Protein AF-A0A2W4P0R4-F1 (afdb_monomer_lite)

Sequence (166 aa):
MKRTAVVLILAPALACALVSSLALALRPRTFASRHETIAYALEQRGVAYRAIFYQQSWPAAMNYFAYGPQIYPYSADVVLVLADGSTVHGQLACRDDRRDCSLDVPRLGIQGLDLPEVSERRSWPWLGWLEARLADLWGSAGPGPNGVLRMERFRSAAFASVPVQI

Secondary structure (DSSP, 8-state):
-HHHHHHHHHHHHHHHHHHHHHHHHTSPPP-SSHHHHHHHHHHHTT--EEEEEEEPPTTHHHHHHHH-TTTS--EEEEEEEETTS-EEEEEEEEEETTEEEEEEEGGGTEEEEEPPP-------HHHHHHHHHHHHHHTTTS--S---------------PPPPP-

pLDDT: mean 75.02, std 19.23, range [31.34, 95.56]

Structure (mmCIF, N/CA/C/O backbone):
data_AF-A0A2W4P0R4-F1
#
_entry.id   AF-A0A2W4P0R4-F1
#
loop_
_atom_site.group_PDB
_atom_site.id
_atom_site.type_symbol
_atom_site.label_atom_id
_atom_site.label_alt_id
_atom_site.label_comp_id
_atom_site.label_asym_id
_atom_site.label_entity_id
_atom_site.label_seq_id
_atom_site.pdbx_PDB_ins_code
_atom_site.Cartn_x
_atom_site.Cartn_y
_atom_site.Cartn_z
_atom_site.occupancy
_atom_site.B_iso_or_equiv
_atom_site.auth_seq_id
_atom_site.auth_comp_id
_atom_site.auth_asym_id
_atom_site.auth_atom_id
_atom_site.pdbx_PDB_model_num
ATOM 1 N N . MET A 1 1 ? -25.598 30.338 44.933 1.00 54.84 1 MET A N 1
ATOM 2 C CA . MET A 1 1 ? -24.371 30.824 44.254 1.00 54.84 1 MET A CA 1
ATOM 3 C C . MET A 1 1 ? -23.386 29.719 43.837 1.00 54.84 1 MET A C 1
ATOM 5 O O . MET A 1 1 ? -22.744 29.892 42.817 1.00 54.84 1 MET A O 1
ATOM 9 N N . LYS A 1 2 ? -23.281 28.564 44.522 1.00 60.19 2 LYS A N 1
ATOM 10 C CA . LYS A 1 2 ? -22.340 27.483 44.124 1.00 60.19 2 LYS A CA 1
ATOM 11 C C . LYS A 1 2 ? -22.722 26.705 42.845 1.00 60.19 2 LYS A C 1
ATOM 13 O O . LYS A 1 2 ? -21.843 26.315 42.093 1.00 60.19 2 LYS A O 1
ATOM 18 N N . ARG A 1 3 ? -24.018 26.498 42.566 1.00 66.44 3 ARG A N 1
ATOM 19 C CA . ARG A 1 3 ? -24.492 25.691 41.415 1.00 66.44 3 ARG A CA 1
ATOM 20 C C . ARG A 1 3 ? -24.263 26.355 40.051 1.00 66.44 3 ARG A C 1
ATOM 22 O O . ARG A 1 3 ? -23.901 25.673 39.104 1.00 66.44 3 ARG A O 1
ATOM 29 N N . THR A 1 4 ? -24.423 27.673 39.959 1.00 67.75 4 THR A N 1
ATOM 30 C CA . THR A 1 4 ? -24.206 28.434 38.718 1.00 67.75 4 THR A CA 1
ATOM 31 C C . THR A 1 4 ? -22.732 28.491 38.326 1.00 67.75 4 THR A C 1
ATOM 33 O O . THR A 1 4 ? -22.426 28.362 37.147 1.00 67.75 4 THR A O 1
ATOM 36 N N . ALA A 1 5 ? -21.819 28.583 39.299 1.00 66.06 5 ALA A N 1
ATOM 37 C CA . ALA A 1 5 ? -20.378 28.503 39.052 1.00 66.06 5 ALA A CA 1
ATOM 38 C C . ALA A 1 5 ? -19.953 27.120 38.524 1.00 66.06 5 ALA A C 1
ATOM 40 O O . ALA A 1 5 ? -19.152 27.036 37.601 1.00 66.06 5 ALA A O 1
ATOM 41 N N . VAL A 1 6 ? -20.538 26.039 39.055 1.00 70.06 6 VAL A N 1
ATOM 42 C CA . VAL A 1 6 ? -20.280 24.677 38.556 1.00 70.06 6 VAL A CA 1
ATOM 43 C C . VAL A 1 6 ? -20.767 24.522 37.114 1.00 70.06 6 VAL A C 1
ATOM 45 O O . VAL A 1 6 ? -20.020 24.020 36.285 1.00 70.06 6 VAL A O 1
ATOM 48 N N . VAL A 1 7 ? -21.969 25.007 36.781 1.00 71.81 7 VAL A N 1
ATOM 49 C CA . VAL A 1 7 ? -22.512 24.936 35.408 1.00 71.81 7 VAL A CA 1
ATOM 50 C C . VAL A 1 7 ? -21.676 25.758 34.418 1.00 71.81 7 VAL A C 1
ATOM 52 O O . VAL A 1 7 ? -21.408 25.284 33.317 1.00 71.81 7 VAL A O 1
ATOM 55 N N . LEU A 1 8 ? -21.203 26.941 34.823 1.00 74.69 8 LEU A N 1
ATOM 56 C CA . LEU A 1 8 ? -20.340 27.804 34.005 1.00 74.69 8 LEU A CA 1
ATOM 57 C C . LEU A 1 8 ? -18.973 27.184 33.682 1.00 74.69 8 LEU A C 1
ATOM 59 O O . LEU A 1 8 ? -18.378 27.554 32.678 1.00 74.69 8 LEU A O 1
ATOM 63 N N . ILE A 1 9 ? -18.486 26.247 34.499 1.00 75.06 9 ILE A N 1
ATOM 64 C CA . ILE A 1 9 ? -17.211 25.547 34.276 1.00 75.06 9 ILE A CA 1
ATOM 65 C C . ILE A 1 9 ? -17.436 24.218 33.542 1.00 75.06 9 ILE A C 1
ATOM 67 O O . ILE A 1 9 ? -16.667 23.863 32.650 1.00 75.06 9 ILE A O 1
ATOM 71 N N . LEU A 1 10 ? -18.506 23.487 33.875 1.00 80.88 10 LEU A N 1
ATOM 72 C CA . LEU A 1 10 ? -18.783 22.182 33.271 1.00 80.88 10 LEU A CA 1
ATOM 73 C C . LEU A 1 10 ? -19.190 22.293 31.798 1.00 80.88 10 LEU A C 1
ATOM 75 O O . LEU A 1 10 ? -18.781 21.464 30.989 1.00 80.88 10 LEU A O 1
ATOM 79 N N . ALA A 1 11 ? -19.985 23.307 31.447 1.00 78.94 11 ALA A N 1
ATOM 80 C CA . ALA A 1 11 ? -20.471 23.506 30.084 1.00 78.94 11 ALA A CA 1
ATOM 81 C C . ALA A 1 11 ? -19.338 23.716 29.053 1.00 78.94 11 ALA A C 1
ATOM 83 O O . ALA A 1 11 ? -19.310 22.980 28.064 1.00 78.94 11 ALA A O 1
ATOM 84 N N . PRO A 1 12 ? -18.369 24.634 29.254 1.00 83.44 12 PRO A N 1
ATOM 85 C CA . PRO A 1 12 ? -17.256 24.788 28.318 1.00 83.44 12 PRO A CA 1
ATOM 86 C C . PRO A 1 12 ? -16.312 23.581 28.327 1.00 83.44 12 PRO A C 1
ATOM 88 O O . PRO A 1 12 ? -15.785 23.228 27.277 1.00 83.44 12 PRO A O 1
ATOM 91 N N . ALA A 1 13 ? -16.130 22.901 29.465 1.00 81.00 13 ALA A N 1
ATOM 92 C CA . ALA A 1 13 ? -15.322 21.682 29.521 1.00 81.00 13 ALA A CA 1
ATOM 93 C C . ALA A 1 13 ? -15.921 20.552 28.661 1.00 81.00 13 ALA A C 1
ATOM 95 O O . ALA A 1 13 ? -15.198 19.900 27.906 1.00 81.00 13 ALA A O 1
ATOM 96 N N . LEU A 1 14 ? -17.245 20.363 28.714 1.00 83.06 14 LEU A N 1
ATOM 97 C CA . LEU A 1 14 ? -17.970 19.418 27.858 1.00 83.06 14 LEU A CA 1
ATOM 98 C C . LEU A 1 14 ? -17.903 19.807 26.378 1.00 83.06 14 LEU A C 1
ATOM 100 O O . LEU A 1 14 ? -17.680 18.943 25.532 1.00 83.06 14 LEU A O 1
ATOM 104 N N . ALA A 1 15 ? -18.043 21.097 26.063 1.00 81.94 15 ALA A N 1
ATOM 105 C CA . ALA A 1 15 ? -17.896 21.588 24.696 1.00 81.94 15 ALA A CA 1
ATOM 106 C C . ALA A 1 15 ? -16.478 21.339 24.153 1.00 81.94 15 ALA A C 1
ATOM 108 O O . ALA A 1 15 ? -16.328 20.839 23.041 1.00 81.94 15 ALA A O 1
ATOM 109 N N . CYS A 1 16 ? -15.435 21.593 24.949 1.00 80.75 16 CYS A N 1
ATOM 110 C CA . CYS A 1 16 ? -14.052 21.290 24.575 1.00 80.75 16 CYS A CA 1
ATOM 111 C C . CYS A 1 16 ? -13.821 19.791 24.356 1.00 80.75 16 CYS A C 1
ATOM 113 O O . CYS A 1 16 ? -13.129 19.412 23.409 1.00 80.75 16 CYS A O 1
ATOM 115 N N . ALA A 1 17 ? -14.410 18.934 25.193 1.00 81.44 17 ALA A N 1
ATOM 116 C CA . ALA A 1 17 ? -14.321 17.487 25.024 1.00 81.44 17 ALA A CA 1
ATOM 117 C C . ALA A 1 17 ? -14.997 17.019 23.723 1.00 81.44 17 ALA A C 1
ATOM 119 O O . ALA A 1 17 ? -14.407 16.229 22.988 1.00 81.44 17 ALA A O 1
ATOM 120 N N . LEU A 1 18 ? -16.181 17.554 23.402 1.00 82.50 18 LEU A N 1
ATOM 121 C CA . LEU A 1 18 ? -16.904 17.271 22.156 1.00 82.50 18 LEU A CA 1
ATOM 122 C C . LEU A 1 18 ? -16.150 17.755 20.915 1.00 82.50 18 LEU A C 1
ATOM 124 O O . LEU A 1 18 ? -16.064 17.039 19.924 1.00 82.50 18 LEU A O 1
ATOM 128 N N . VAL A 1 19 ? -15.571 18.954 20.958 1.00 83.31 19 VAL A N 1
ATOM 129 C CA . VAL A 1 19 ? -14.775 19.473 19.836 1.00 83.31 19 VAL A CA 1
ATOM 130 C C . VAL A 1 19 ? -13.509 18.639 19.645 1.00 83.31 19 VAL A C 1
ATOM 132 O O . VAL A 1 19 ? -13.145 18.326 18.514 1.00 83.31 19 VAL A O 1
ATOM 135 N N . SER A 1 20 ? -12.863 18.223 20.736 1.00 76.25 20 SER A N 1
ATOM 136 C CA . SER A 1 20 ? -11.664 17.380 20.677 1.00 76.25 20 SER A CA 1
ATOM 137 C C . SER A 1 20 ? -11.970 15.987 20.124 1.00 76.25 20 SER A C 1
ATOM 139 O O . SER A 1 20 ? -11.210 15.477 19.302 1.00 76.25 20 SER A O 1
ATOM 141 N N . SER A 1 21 ? -13.089 15.374 20.526 1.00 73.25 21 SER A N 1
ATOM 142 C CA . SER A 1 21 ? -13.507 14.074 19.991 1.00 73.25 21 SER A CA 1
ATOM 143 C C . SER A 1 21 ? -13.901 14.168 18.519 1.00 73.25 21 SER A C 1
ATOM 145 O O . SER A 1 21 ? -13.508 13.308 17.734 1.00 73.25 21 SER A O 1
ATOM 147 N N . LEU A 1 22 ? -14.592 15.239 18.119 1.00 79.44 22 LEU A N 1
ATOM 148 C CA . LEU A 1 22 ? -14.929 15.492 16.720 1.00 79.44 22 LEU A CA 1
ATOM 149 C C . LEU A 1 22 ? -13.666 15.700 15.869 1.00 79.44 22 LEU A C 1
ATOM 151 O O . LEU A 1 22 ? -13.557 15.142 14.781 1.00 79.44 22 LEU A O 1
ATOM 155 N N . ALA A 1 23 ? -12.686 16.450 16.379 1.00 73.50 23 ALA A N 1
ATOM 156 C CA . ALA A 1 23 ? -11.412 16.678 15.703 1.00 73.50 23 ALA A CA 1
ATOM 157 C C . ALA A 1 23 ? -10.589 15.389 15.541 1.00 73.50 23 ALA A C 1
ATOM 159 O O . ALA A 1 23 ? -9.918 15.214 14.526 1.00 73.50 23 ALA A O 1
ATOM 160 N N . LEU A 1 24 ? -10.655 14.476 16.515 1.00 69.38 24 LEU A N 1
ATOM 161 C CA . LEU A 1 24 ? -10.042 13.149 16.419 1.00 69.38 24 LEU A CA 1
ATOM 162 C C . LEU A 1 24 ? -10.782 12.250 15.420 1.00 69.38 24 LEU A C 1
ATOM 164 O O . LEU A 1 24 ? -10.133 11.561 14.640 1.00 69.38 24 LEU A O 1
ATOM 168 N N . ALA A 1 25 ? -12.116 12.289 15.401 1.00 69.62 25 ALA A N 1
ATOM 169 C CA . ALA A 1 25 ? -12.932 11.500 14.478 1.00 69.62 25 ALA A CA 1
ATOM 170 C C . ALA A 1 25 ? -12.772 11.941 13.013 1.00 69.62 25 ALA A C 1
ATOM 172 O O . ALA A 1 25 ? -12.792 11.113 12.109 1.00 69.62 25 ALA A O 1
ATOM 173 N N . LEU A 1 26 ? -12.582 13.242 12.777 1.00 71.75 26 LEU A N 1
ATOM 174 C CA . LEU A 1 26 ? -12.357 13.825 11.449 1.00 71.75 26 LEU A CA 1
ATOM 175 C C . LEU A 1 26 ? -10.888 13.796 11.014 1.00 71.75 26 LEU A C 1
ATOM 177 O O . LEU A 1 26 ? -10.545 14.314 9.949 1.00 71.75 26 LEU A O 1
ATOM 181 N N . ARG A 1 27 ? -9.993 13.251 11.841 1.00 66.44 27 ARG A N 1
ATOM 182 C CA . ARG A 1 27 ? -8.567 13.294 11.554 1.00 66.44 27 ARG A CA 1
ATOM 183 C C . ARG A 1 27 ? -8.254 12.407 10.345 1.00 66.44 27 ARG A C 1
ATOM 185 O O . ARG A 1 27 ? -8.639 11.237 10.345 1.00 66.44 27 ARG A O 1
ATOM 192 N N . PRO A 1 28 ? -7.538 12.921 9.328 1.00 65.06 28 PRO A N 1
ATOM 193 C CA . PRO A 1 28 ? -7.143 12.101 8.192 1.00 65.06 28 PRO A CA 1
ATOM 194 C C . PRO A 1 28 ? -6.288 10.930 8.685 1.00 65.06 28 PRO A C 1
ATOM 196 O O . PRO A 1 28 ? -5.320 11.135 9.424 1.00 65.06 28 PRO A O 1
ATOM 199 N N . ARG A 1 29 ? -6.673 9.707 8.298 1.00 68.38 29 ARG A N 1
ATOM 200 C CA . ARG A 1 29 ? -5.954 8.478 8.653 1.00 68.38 29 ARG A CA 1
ATOM 201 C C . ARG A 1 29 ? -4.541 8.574 8.076 1.00 68.38 29 ARG A C 1
ATOM 203 O O . ARG A 1 29 ? -4.372 8.798 6.881 1.00 68.38 29 ARG A O 1
ATOM 210 N N . THR A 1 30 ? -3.535 8.464 8.934 1.00 71.06 30 THR A N 1
ATOM 211 C CA . THR A 1 30 ? -2.129 8.431 8.519 1.00 71.06 30 THR A CA 1
ATOM 212 C C . THR A 1 30 ? -1.712 6.990 8.286 1.00 71.06 30 THR A C 1
ATOM 214 O O . THR A 1 30 ? -2.032 6.132 9.107 1.00 71.06 30 THR A O 1
ATOM 217 N N . PHE A 1 31 ? -0.978 6.739 7.207 1.00 77.75 31 PHE A N 1
ATOM 218 C CA . PHE A 1 31 ? -0.465 5.412 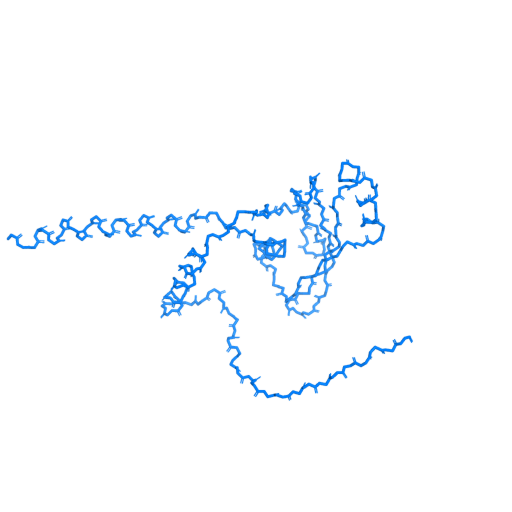6.875 1.00 77.75 31 PHE A CA 1
ATOM 219 C C . PHE A 1 31 ? 1.049 5.409 7.040 1.00 77.75 31 PHE A C 1
ATOM 221 O O . PHE A 1 31 ? 1.738 6.230 6.431 1.00 77.75 31 PHE A O 1
ATOM 228 N N . ALA A 1 32 ? 1.555 4.507 7.877 1.00 73.38 32 ALA A N 1
ATOM 229 C CA . ALA A 1 32 ? 2.979 4.376 8.166 1.00 73.38 32 ALA A CA 1
ATOM 230 C C . ALA A 1 32 ? 3.693 3.481 7.145 1.00 73.38 32 ALA A C 1
ATOM 232 O O . ALA A 1 32 ? 4.910 3.567 6.979 1.00 73.38 32 ALA A O 1
ATOM 233 N N . SER A 1 33 ? 2.949 2.616 6.450 1.00 80.75 33 SER A N 1
ATOM 234 C CA . SER A 1 33 ? 3.512 1.691 5.470 1.00 80.75 33 SER A CA 1
ATOM 235 C C . SER A 1 33 ? 2.610 1.497 4.257 1.00 80.75 33 SER A C 1
ATOM 237 O O . SER A 1 33 ? 1.391 1.660 4.313 1.00 80.75 33 SER A O 1
ATOM 239 N N . ARG A 1 34 ? 3.214 1.071 3.141 1.00 86.06 34 ARG A N 1
ATOM 240 C CA . ARG A 1 34 ? 2.469 0.703 1.929 1.00 86.06 34 ARG A CA 1
ATOM 241 C C . ARG A 1 34 ? 1.500 -0.451 2.190 1.00 86.06 34 ARG A C 1
ATOM 243 O O . ARG A 1 34 ? 0.398 -0.462 1.652 1.00 86.06 34 ARG A O 1
ATOM 250 N N . HIS A 1 35 ? 1.886 -1.385 3.056 1.00 85.62 35 HIS A N 1
ATOM 251 C CA . HIS A 1 35 ? 1.035 -2.498 3.462 1.00 85.62 35 HIS A CA 1
ATOM 252 C C . HIS A 1 35 ? -0.294 -2.006 4.054 1.00 85.62 35 HIS A C 1
ATOM 254 O O . HIS A 1 35 ? -1.349 -2.484 3.652 1.00 85.62 35 HIS A O 1
ATOM 260 N N . GLU A 1 36 ? -0.257 -0.996 4.928 1.00 84.88 36 GLU A N 1
ATOM 261 C CA . GLU A 1 36 ? -1.464 -0.404 5.521 1.00 84.88 36 GLU A CA 1
ATOM 262 C C . GLU A 1 36 ? -2.350 0.298 4.487 1.00 84.88 36 GLU A C 1
ATOM 264 O O . GLU A 1 36 ? -3.571 0.223 4.577 1.00 84.88 36 GLU A O 1
ATOM 269 N N . THR A 1 37 ? -1.758 0.951 3.481 1.00 88.12 37 THR A N 1
ATOM 270 C CA . THR A 1 37 ? -2.544 1.593 2.412 1.00 88.12 37 THR A CA 1
ATOM 271 C C . THR A 1 37 ? -3.296 0.566 1.562 1.00 88.12 37 THR A C 1
ATOM 273 O O . THR A 1 37 ? -4.462 0.778 1.238 1.00 88.12 37 THR A O 1
ATOM 276 N N . ILE A 1 38 ? -2.661 -0.573 1.251 1.00 88.50 38 ILE A N 1
ATOM 277 C CA . ILE A 1 38 ? -3.285 -1.669 0.495 1.00 88.50 38 ILE A CA 1
ATOM 278 C C . ILE A 1 38 ? -4.363 -2.337 1.347 1.00 88.50 38 ILE A C 1
ATOM 280 O O . ILE A 1 38 ? -5.479 -2.527 0.877 1.00 88.50 38 ILE A O 1
ATOM 284 N N . ALA A 1 39 ? -4.051 -2.638 2.609 1.00 89.06 39 ALA A N 1
ATOM 285 C CA . ALA A 1 39 ? -5.004 -3.149 3.589 1.00 89.06 39 ALA A CA 1
ATOM 286 C C . ALA A 1 39 ? -6.266 -2.281 3.656 1.00 89.06 39 ALA A C 1
ATOM 288 O O . ALA A 1 39 ? -7.377 -2.776 3.489 1.00 89.06 39 ALA A O 1
ATOM 289 N N . TYR A 1 40 ? -6.088 -0.970 3.800 1.00 87.25 40 TYR A N 1
ATOM 290 C CA . TYR A 1 40 ? -7.191 -0.023 3.842 1.00 87.25 40 TYR A CA 1
ATOM 291 C C . TYR A 1 40 ? -8.014 -0.000 2.551 1.00 87.25 40 TYR A C 1
ATOM 293 O O . TYR A 1 40 ? -9.242 0.005 2.602 1.00 87.25 40 TYR A O 1
ATOM 301 N N . ALA A 1 41 ? -7.359 -0.023 1.390 1.00 89.19 41 ALA A N 1
ATOM 302 C CA . ALA A 1 41 ? -8.044 -0.077 0.103 1.00 89.19 41 ALA A CA 1
ATOM 303 C C . ALA A 1 41 ? -8.886 -1.360 -0.054 1.00 89.19 41 ALA A C 1
ATOM 305 O O . ALA A 1 41 ? -9.996 -1.312 -0.587 1.00 89.19 41 ALA A O 1
ATOM 306 N N . LEU A 1 42 ? -8.395 -2.497 0.451 1.00 90.88 42 LEU A N 1
ATOM 307 C CA . LEU A 1 42 ? -9.135 -3.762 0.472 1.00 90.88 42 LEU A CA 1
ATOM 308 C C . LEU A 1 42 ? -10.319 -3.715 1.447 1.00 90.88 42 LEU A C 1
ATOM 310 O O . LEU A 1 42 ? -11.421 -4.119 1.072 1.00 90.88 42 LEU A O 1
ATOM 314 N N . GLU A 1 43 ? -10.128 -3.162 2.649 1.00 89.62 43 GLU A N 1
ATOM 315 C CA . GLU A 1 43 ? -11.196 -2.944 3.636 1.00 89.62 43 GLU A CA 1
ATOM 316 C C . GLU A 1 43 ? -12.331 -2.090 3.055 1.00 89.62 43 GLU A C 1
ATOM 318 O O . GLU A 1 43 ? -13.499 -2.462 3.154 1.00 89.62 43 GLU A O 1
ATOM 323 N N . GLN A 1 44 ? -12.002 -0.979 2.386 1.00 88.56 44 GLN A N 1
ATOM 324 C CA . GLN A 1 44 ? -12.991 -0.104 1.748 1.00 88.56 44 GLN A CA 1
ATOM 325 C C . GLN A 1 44 ? -13.808 -0.809 0.660 1.00 88.56 44 GLN A C 1
ATOM 327 O O . GLN A 1 44 ? -14.963 -0.458 0.421 1.00 88.56 44 GLN A O 1
ATOM 332 N N . ARG A 1 45 ? -13.216 -1.802 -0.008 1.00 88.62 45 ARG A N 1
ATOM 333 C CA . ARG A 1 45 ? -13.877 -2.620 -1.032 1.00 88.62 45 ARG A CA 1
ATOM 334 C C . ARG A 1 45 ? -14.594 -3.842 -0.452 1.00 88.62 45 ARG A C 1
ATOM 336 O O . ARG A 1 45 ? -15.172 -4.608 -1.216 1.00 88.62 45 ARG A O 1
ATOM 343 N N . GLY A 1 46 ? -14.568 -4.031 0.869 1.00 90.12 46 GLY A N 1
ATOM 344 C CA . GLY A 1 46 ? -15.168 -5.186 1.536 1.00 90.12 46 GLY A CA 1
ATOM 345 C C . GLY A 1 46 ? -14.445 -6.505 1.250 1.00 90.12 46 GLY A C 1
ATOM 346 O O . GLY A 1 46 ? -15.045 -7.571 1.371 1.00 90.12 46 GLY A O 1
ATOM 347 N N . VAL A 1 47 ? -13.170 -6.458 0.851 1.00 90.38 47 VAL A N 1
ATOM 348 C CA . VAL A 1 47 ? -12.373 -7.654 0.566 1.00 90.38 47 VAL A CA 1
ATOM 349 C C . VAL A 1 47 ? -11.721 -8.145 1.853 1.00 90.38 47 VAL A C 1
ATOM 351 O O . VAL A 1 47 ? -10.813 -7.513 2.389 1.00 90.38 47 VAL A O 1
ATOM 354 N N . ALA A 1 48 ? -12.148 -9.315 2.327 1.00 91.69 48 ALA A N 1
ATOM 355 C CA . ALA A 1 48 ? -11.525 -9.971 3.469 1.00 91.69 48 ALA A CA 1
ATOM 356 C C . ALA A 1 48 ? -10.212 -10.657 3.055 1.00 91.69 48 ALA A C 1
ATOM 358 O O . ALA A 1 48 ? -10.197 -11.539 2.192 1.00 91.69 48 ALA A O 1
ATOM 359 N N . TYR A 1 49 ? -9.110 -10.286 3.705 1.00 91.75 49 TYR A N 1
ATOM 360 C CA . TYR A 1 49 ? -7.782 -10.835 3.443 1.00 91.75 49 TYR A CA 1
ATOM 361 C C . TYR A 1 49 ? -7.127 -11.371 4.721 1.00 91.75 49 TYR A C 1
ATOM 363 O O . TYR A 1 49 ? -7.446 -10.963 5.835 1.00 91.75 49 TYR A O 1
ATOM 371 N N . ARG A 1 50 ? -6.204 -12.317 4.546 1.00 92.75 50 ARG A N 1
ATOM 372 C CA . ARG A 1 50 ? -5.381 -12.917 5.603 1.00 92.75 50 ARG A CA 1
ATOM 373 C C . ARG A 1 50 ? -3.954 -12.381 5.582 1.00 92.75 50 ARG A C 1
ATOM 375 O O . ARG A 1 50 ? -3.377 -12.157 6.640 1.00 92.75 50 ARG A O 1
ATOM 382 N N . ALA A 1 51 ? -3.374 -12.212 4.396 1.00 91.31 51 ALA A N 1
ATOM 383 C CA . ALA A 1 51 ? -2.012 -11.716 4.240 1.00 91.31 51 ALA A CA 1
ATOM 384 C C . ALA A 1 51 ? -1.846 -10.951 2.924 1.00 91.31 51 ALA A C 1
ATOM 386 O O . ALA A 1 51 ? -2.491 -11.266 1.925 1.00 91.31 51 ALA A O 1
ATOM 387 N N . ILE A 1 52 ? -0.956 -9.960 2.937 1.00 92.06 52 ILE A N 1
ATOM 388 C CA . ILE A 1 52 ? -0.582 -9.152 1.774 1.00 92.06 52 ILE A CA 1
ATOM 389 C C . ILE A 1 52 ? 0.937 -9.234 1.648 1.00 92.06 52 ILE A C 1
ATOM 391 O O . ILE A 1 52 ? 1.661 -8.819 2.556 1.00 92.06 52 ILE A O 1
ATOM 395 N N . PHE A 1 53 ? 1.411 -9.739 0.518 1.00 91.94 53 PHE A N 1
ATOM 396 C CA . PHE A 1 53 ? 2.821 -9.760 0.151 1.00 91.94 53 PHE A CA 1
ATOM 397 C C . PHE A 1 53 ? 3.020 -8.870 -1.065 1.00 91.94 53 PHE A C 1
ATOM 399 O O . PHE A 1 53 ? 2.173 -8.833 -1.953 1.00 91.94 53 PHE A O 1
ATOM 406 N N . TYR A 1 54 ? 4.137 -8.157 -1.124 1.00 90.31 54 TYR A N 1
ATOM 407 C CA . TYR A 1 54 ? 4.508 -7.429 -2.326 1.00 90.31 54 TYR A CA 1
ATOM 408 C C . TYR A 1 54 ? 6.015 -7.478 -2.524 1.00 90.31 54 TYR A C 1
ATOM 410 O O . TYR A 1 54 ? 6.782 -7.418 -1.562 1.00 90.31 54 TYR A O 1
ATOM 418 N N . GLN A 1 55 ? 6.434 -7.607 -3.776 1.00 89.62 55 GLN A N 1
ATOM 419 C CA . GLN A 1 55 ? 7.841 -7.647 -4.152 1.00 89.62 55 GLN A CA 1
ATOM 420 C C . GLN A 1 55 ? 8.023 -7.039 -5.536 1.00 89.62 55 GLN A C 1
ATOM 422 O O . GLN A 1 55 ? 7.171 -7.192 -6.407 1.00 89.62 55 GLN A O 1
ATOM 427 N N . GLN A 1 56 ? 9.144 -6.355 -5.750 1.00 88.12 56 GLN A N 1
ATOM 428 C CA . GLN A 1 56 ? 9.522 -5.988 -7.109 1.00 88.12 56 GLN A CA 1
ATOM 429 C C . GLN A 1 56 ? 10.081 -7.227 -7.798 1.00 88.12 56 GLN A C 1
ATOM 431 O O . GLN A 1 56 ? 11.052 -7.816 -7.317 1.00 88.12 56 GLN A O 1
ATOM 436 N N . SER A 1 57 ? 9.477 -7.622 -8.910 1.00 85.31 57 SER A N 1
ATOM 437 C CA . SER A 1 57 ? 10.010 -8.692 -9.739 1.00 85.31 57 SER A CA 1
ATOM 438 C C . SER A 1 57 ? 11.128 -8.189 -10.642 1.00 85.31 57 SER A C 1
ATOM 440 O O . SER A 1 57 ? 11.258 -7.005 -10.966 1.00 85.31 57 SER A O 1
ATOM 442 N N . TRP A 1 58 ? 11.972 -9.125 -11.058 1.00 81.81 58 TRP A N 1
ATOM 443 C CA . TRP A 1 58 ? 12.879 -8.906 -12.172 1.00 81.81 58 TRP A CA 1
ATOM 444 C C . TRP A 1 58 ? 12.073 -8.954 -13.486 1.00 81.81 58 TRP A C 1
ATOM 446 O O . TRP A 1 58 ? 11.236 -9.847 -13.621 1.00 81.81 58 TRP A O 1
ATOM 456 N N . PRO A 1 59 ? 12.290 -8.047 -14.461 1.00 86.94 59 PRO A N 1
ATOM 457 C CA . PRO A 1 59 ? 13.357 -7.042 -14.547 1.00 86.94 59 PRO A CA 1
ATOM 458 C C . PRO A 1 59 ? 13.001 -5.660 -13.972 1.00 86.94 59 PRO A C 1
ATOM 460 O O . PRO A 1 59 ? 13.866 -4.783 -13.944 1.00 86.94 59 PRO A O 1
ATOM 463 N N . ALA A 1 60 ? 11.765 -5.446 -13.506 1.00 85.62 60 ALA A N 1
ATOM 464 C CA . ALA A 1 60 ? 11.280 -4.139 -13.051 1.00 85.62 60 ALA A CA 1
ATOM 465 C C . ALA A 1 60 ? 12.171 -3.527 -11.957 1.00 85.62 60 ALA A C 1
ATOM 467 O O . ALA A 1 60 ? 12.563 -2.365 -12.064 1.00 85.62 60 ALA A O 1
ATOM 468 N N . ALA A 1 61 ? 12.585 -4.340 -10.979 1.00 86.25 61 ALA A N 1
ATOM 469 C CA . ALA A 1 61 ? 13.500 -3.912 -9.925 1.00 86.25 61 ALA A CA 1
ATOM 470 C C . ALA A 1 61 ? 14.832 -3.385 -10.485 1.00 86.25 61 ALA A C 1
ATOM 472 O O . ALA A 1 61 ? 15.280 -2.302 -10.116 1.00 86.25 61 ALA A O 1
ATOM 473 N N . MET A 1 62 ? 15.469 -4.137 -11.392 1.00 89.19 62 MET A N 1
ATOM 474 C CA . MET A 1 62 ? 16.760 -3.737 -11.957 1.00 89.19 62 MET A CA 1
ATOM 475 C C . MET A 1 62 ? 16.641 -2.465 -12.784 1.00 89.19 62 MET A C 1
ATOM 477 O O . MET A 1 62 ? 17.474 -1.579 -12.636 1.00 89.19 62 MET A O 1
ATOM 481 N N . ASN A 1 63 ? 15.603 -2.351 -13.610 1.00 88.31 63 ASN A N 1
ATOM 482 C CA . ASN A 1 63 ? 15.425 -1.179 -14.458 1.00 88.31 63 ASN A CA 1
ATOM 483 C C . ASN A 1 63 ? 15.181 0.087 -13.630 1.00 88.31 63 ASN A C 1
ATOM 485 O O . ASN A 1 63 ? 15.785 1.121 -13.911 1.00 88.31 63 ASN A O 1
ATOM 489 N N . TYR A 1 64 ? 14.371 -0.009 -12.571 1.00 87.38 64 TYR A N 1
ATOM 490 C CA . TYR A 1 64 ? 14.154 1.092 -11.634 1.00 87.38 64 TYR A CA 1
ATOM 491 C C . TYR A 1 64 ? 15.471 1.565 -10.995 1.00 87.38 64 TYR A C 1
ATOM 493 O O . TYR A 1 64 ? 15.751 2.762 -10.980 1.00 87.38 64 TYR A O 1
ATOM 501 N N . PHE A 1 65 ? 16.324 0.647 -10.521 1.00 87.00 65 PHE A N 1
ATOM 502 C CA . PHE A 1 65 ? 17.601 1.020 -9.894 1.00 87.00 65 PHE A CA 1
ATOM 503 C C . PHE A 1 65 ? 18.693 1.438 -10.892 1.00 87.00 65 PHE A C 1
ATOM 505 O O . PHE A 1 65 ? 19.562 2.227 -10.529 1.00 87.00 65 PHE A O 1
ATOM 512 N N . ALA A 1 66 ? 18.672 0.928 -12.125 1.00 90.00 66 ALA A N 1
ATOM 513 C CA . ALA A 1 66 ? 19.683 1.224 -13.141 1.00 90.00 66 ALA A CA 1
ATOM 514 C C . ALA A 1 66 ? 19.422 2.543 -13.884 1.00 90.00 66 ALA A C 1
ATOM 516 O O . ALA A 1 66 ? 20.367 3.265 -14.195 1.00 90.00 66 ALA A O 1
ATOM 517 N N . TYR A 1 67 ? 18.155 2.855 -14.172 1.00 89.44 67 TYR A N 1
ATOM 518 C CA . TYR A 1 67 ? 17.766 4.004 -15.001 1.00 89.44 67 TYR A CA 1
ATOM 519 C C . TYR A 1 67 ? 17.021 5.098 -14.225 1.00 89.44 67 TYR A C 1
ATOM 521 O O . TYR A 1 67 ? 16.852 6.206 -14.734 1.00 89.44 67 TYR A O 1
ATOM 529 N N . GLY A 1 68 ? 16.603 4.810 -12.992 1.00 85.94 68 GLY A N 1
ATOM 530 C CA . GLY A 1 68 ? 15.916 5.750 -12.117 1.00 85.94 68 GLY A CA 1
ATOM 531 C C . GLY A 1 68 ? 14.403 5.872 -12.372 1.00 85.94 68 GLY A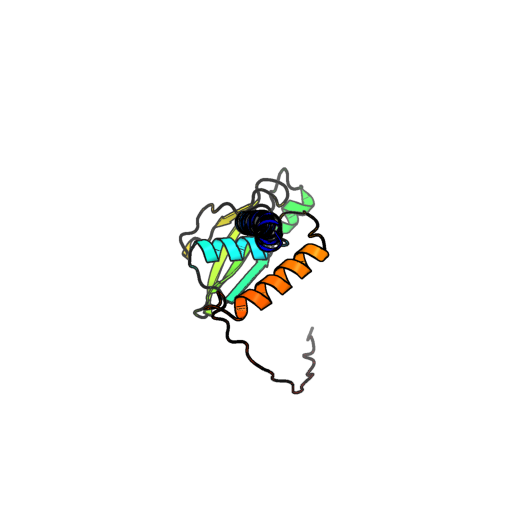 C 1
ATOM 532 O O . GLY A 1 68 ? 13.890 5.453 -13.416 1.00 85.94 68 GLY A O 1
ATOM 533 N N . PRO A 1 69 ? 13.680 6.499 -11.422 1.00 86.06 69 PRO A N 1
ATOM 534 C CA . PRO A 1 69 ? 12.215 6.551 -11.395 1.00 86.06 69 PRO A CA 1
ATOM 535 C C . PRO A 1 69 ? 11.592 7.377 -12.528 1.00 86.06 69 PRO A C 1
ATOM 537 O O . PRO A 1 69 ? 10.421 7.194 -12.839 1.00 86.06 69 PRO A O 1
ATOM 540 N N . GLN A 1 70 ? 12.361 8.271 -13.159 1.00 84.12 70 GLN A N 1
ATOM 541 C CA . GLN A 1 70 ? 11.882 9.122 -14.258 1.00 84.12 70 GLN A CA 1
ATOM 542 C C . GLN A 1 70 ? 11.626 8.331 -15.548 1.00 84.12 70 GLN A C 1
ATOM 544 O O . GLN A 1 70 ? 10.774 8.716 -16.344 1.00 84.12 70 GLN A O 1
ATOM 549 N N . ILE A 1 71 ? 12.385 7.250 -15.764 1.00 85.75 71 ILE A N 1
ATOM 550 C CA . ILE A 1 71 ? 12.304 6.411 -16.968 1.00 85.75 71 ILE A CA 1
ATOM 551 C C . ILE A 1 71 ? 11.550 5.118 -16.657 1.00 85.75 71 ILE A C 1
ATOM 553 O O . ILE A 1 71 ? 10.699 4.695 -17.437 1.00 85.75 71 ILE A O 1
ATOM 557 N N . TYR A 1 72 ? 11.847 4.501 -15.510 1.00 86.12 72 TYR A N 1
ATOM 558 C CA . TYR A 1 72 ? 11.181 3.291 -15.044 1.00 86.12 72 TYR A CA 1
ATOM 559 C C . TYR A 1 72 ? 10.505 3.568 -13.703 1.00 86.12 72 TYR A C 1
ATOM 561 O O . TYR A 1 72 ? 11.172 3.492 -12.670 1.00 86.12 72 TYR A O 1
ATOM 569 N N . PRO A 1 73 ? 9.199 3.895 -13.698 1.00 87.50 73 PRO A N 1
ATOM 570 C CA . PRO A 1 73 ? 8.464 4.111 -12.463 1.00 87.50 73 PRO A CA 1
ATOM 571 C C . PRO A 1 73 ? 8.493 2.870 -11.570 1.00 87.50 73 PRO A C 1
ATOM 573 O O . PRO A 1 73 ? 8.585 1.729 -12.035 1.00 87.50 73 PRO A O 1
ATOM 576 N N . TYR A 1 74 ? 8.386 3.099 -10.262 1.00 89.19 74 TYR A N 1
ATOM 577 C CA . TYR A 1 74 ? 8.339 2.009 -9.297 1.00 89.19 74 TYR A CA 1
ATOM 578 C C . TYR A 1 74 ? 7.103 1.137 -9.546 1.00 89.19 74 TYR A C 1
ATOM 580 O O . TYR A 1 74 ? 5.973 1.629 -9.538 1.00 89.19 74 TYR A O 1
ATOM 588 N N . SER A 1 75 ? 7.316 -0.167 -9.711 1.00 90.81 75 SER A N 1
ATOM 589 C CA . SER A 1 75 ? 6.245 -1.156 -9.819 1.00 90.81 75 SER A CA 1
ATOM 590 C C . SER A 1 75 ? 6.580 -2.407 -9.016 1.00 90.81 75 SER A C 1
ATOM 592 O O . SER A 1 75 ? 7.746 -2.771 -8.871 1.00 90.81 75 SER A O 1
ATOM 594 N N . ALA A 1 76 ? 5.560 -3.050 -8.456 1.00 92.31 76 ALA A N 1
ATOM 595 C CA . ALA A 1 76 ? 5.708 -4.266 -7.669 1.00 92.31 76 ALA A CA 1
ATOM 596 C C . ALA A 1 76 ? 4.545 -5.224 -7.924 1.00 92.31 76 ALA A C 1
ATOM 598 O O . ALA A 1 76 ? 3.407 -4.797 -8.118 1.00 92.31 76 ALA A O 1
ATOM 599 N N . ASP A 1 77 ? 4.823 -6.521 -7.862 1.00 93.31 77 ASP A N 1
ATOM 600 C CA . ASP A 1 77 ? 3.783 -7.539 -7.832 1.00 93.31 77 ASP A CA 1
ATOM 601 C C . ASP A 1 77 ? 3.206 -7.618 -6.425 1.00 93.31 77 ASP A C 1
ATOM 603 O O . ASP A 1 77 ? 3.941 -7.615 -5.433 1.00 93.31 77 ASP A O 1
ATOM 607 N N . VAL A 1 78 ? 1.884 -7.712 -6.344 1.00 93.62 78 VAL A N 1
ATOM 608 C CA . VAL A 1 78 ? 1.139 -7.861 -5.096 1.00 93.62 78 VAL A CA 1
ATOM 609 C C . VAL A 1 78 ? 0.492 -9.237 -5.087 1.00 93.62 78 VAL A C 1
ATOM 611 O O . VAL A 1 78 ? -0.198 -9.630 -6.024 1.00 93.62 78 VAL A O 1
ATOM 614 N N . VAL A 1 79 ? 0.701 -9.980 -4.009 1.00 94.75 79 VAL A N 1
ATOM 615 C CA . VAL A 1 79 ? 0.079 -11.277 -3.770 1.00 94.75 79 VAL A CA 1
ATOM 616 C C . VAL A 1 79 ? -0.792 -11.158 -2.529 1.00 94.75 79 VAL A C 1
ATOM 618 O O . VAL A 1 79 ? -0.310 -10.899 -1.427 1.00 94.75 79 VAL A O 1
ATOM 621 N N . LEU A 1 80 ? -2.090 -11.343 -2.722 1.00 94.06 80 LEU A N 1
ATOM 622 C CA . LEU A 1 80 ? -3.102 -11.300 -1.680 1.00 94.06 80 LEU A CA 1
ATOM 623 C C . LEU A 1 80 ? -3.523 -12.723 -1.345 1.00 94.06 80 LEU A C 1
ATOM 625 O O . LEU A 1 80 ? -3.948 -13.466 -2.226 1.00 94.06 80 LEU A O 1
ATOM 629 N N . VAL A 1 81 ? -3.441 -13.091 -0.073 1.00 95.56 81 VAL A N 1
ATOM 630 C CA . VAL A 1 81 ? -4.070 -14.307 0.445 1.00 95.56 81 VAL A CA 1
ATOM 631 C C . VAL A 1 81 ? -5.395 -13.885 1.057 1.00 95.56 81 VAL A C 1
ATOM 633 O O . VAL A 1 81 ? -5.404 -13.154 2.050 1.00 95.56 81 VAL A O 1
ATOM 636 N N . LEU A 1 82 ? -6.506 -14.300 0.455 1.00 94.88 82 LEU A N 1
ATOM 637 C CA . LEU A 1 82 ? -7.855 -13.976 0.910 1.00 94.88 82 LEU A CA 1
ATOM 638 C C . LEU A 1 82 ? -8.221 -14.758 2.181 1.00 94.88 82 LEU A C 1
ATOM 640 O O . LEU A 1 82 ? -7.539 -15.705 2.584 1.00 94.88 82 LEU A O 1
ATOM 644 N N . ALA A 1 83 ? -9.305 -14.352 2.844 1.00 93.19 83 ALA A N 1
ATOM 645 C CA . ALA A 1 83 ? -9.771 -15.006 4.068 1.00 93.19 83 ALA A CA 1
ATOM 646 C C . ALA A 1 83 ? -10.157 -16.485 3.862 1.00 93.19 83 ALA A C 1
ATOM 648 O O . ALA A 1 83 ? -9.966 -17.298 4.770 1.00 93.19 83 ALA A O 1
ATOM 649 N N . ASP A 1 84 ? -10.633 -16.834 2.663 1.00 92.31 84 ASP A N 1
ATOM 650 C CA . ASP A 1 84 ? -10.949 -18.204 2.237 1.00 92.31 84 ASP A CA 1
ATOM 651 C C . ASP A 1 84 ? -9.699 -19.053 1.916 1.00 92.31 84 ASP A C 1
ATOM 653 O O . ASP A 1 84 ? -9.810 -20.244 1.638 1.00 92.31 84 ASP A O 1
ATOM 657 N N . GLY A 1 85 ? -8.503 -18.458 1.989 1.00 93.06 85 GLY A N 1
ATOM 658 C CA . GLY A 1 85 ? -7.227 -19.102 1.685 1.00 93.06 85 GLY A CA 1
ATOM 659 C C . GLY A 1 85 ? -6.848 -19.089 0.205 1.00 93.06 85 GLY A C 1
ATOM 660 O O . GLY A 1 85 ? -5.769 -19.572 -0.135 1.00 93.06 85 GLY A O 1
ATOM 661 N N . SER A 1 86 ? -7.686 -18.533 -0.673 1.00 94.31 86 SER A N 1
ATOM 662 C CA . SER A 1 86 ? -7.342 -18.367 -2.081 1.00 94.31 86 SER A CA 1
ATOM 663 C C . SER A 1 86 ? -6.288 -17.273 -2.268 1.00 94.31 86 SER A C 1
ATOM 665 O O . SER A 1 86 ? -6.224 -16.295 -1.518 1.00 94.31 86 SER A O 1
ATOM 667 N N . THR A 1 87 ? -5.443 -17.441 -3.286 1.00 95.44 87 THR A N 1
ATOM 668 C CA . THR A 1 87 ? -4.393 -16.476 -3.621 1.00 95.44 87 THR A CA 1
ATOM 669 C C . THR A 1 87 ? -4.772 -15.701 -4.873 1.00 95.44 87 THR A C 1
ATOM 671 O O . THR A 1 87 ? -5.140 -16.280 -5.902 1.00 95.44 87 THR A O 1
ATOM 674 N N . VAL A 1 88 ? -4.648 -14.380 -4.798 1.00 94.94 88 VAL A N 1
ATOM 675 C CA . VAL A 1 88 ? -4.907 -13.463 -5.900 1.00 94.94 88 VAL A CA 1
ATOM 676 C C . VAL A 1 88 ? -3.671 -12.620 -6.177 1.00 94.94 88 VAL A C 1
ATOM 678 O O . VAL A 1 88 ? -3.039 -12.100 -5.262 1.00 94.94 88 VAL A O 1
ATOM 681 N N . HIS A 1 89 ? -3.349 -12.474 -7.458 1.00 94.44 89 HIS A N 1
ATOM 682 C CA . HIS A 1 89 ? -2.254 -11.637 -7.924 1.00 94.44 89 HIS A CA 1
ATOM 683 C C . HIS A 1 89 ? -2.782 -10.288 -8.403 1.00 94.44 89 HIS A C 1
ATOM 685 O O . HIS A 1 89 ? -3.830 -10.209 -9.050 1.00 94.44 89 HIS A O 1
ATOM 691 N N . GLY A 1 90 ? -2.030 -9.248 -8.086 1.00 93.25 90 GLY A N 1
ATOM 692 C CA . GLY A 1 90 ? -2.240 -7.888 -8.532 1.00 93.25 90 GLY A CA 1
ATOM 693 C C . GLY A 1 90 ? -0.914 -7.195 -8.801 1.00 93.25 90 GLY A C 1
ATOM 694 O O . GLY A 1 90 ? 0.159 -7.767 -8.608 1.00 93.25 90 GLY A O 1
ATOM 695 N N . GLN A 1 91 ? -1.003 -5.950 -9.234 1.00 93.38 91 GLN A N 1
ATOM 696 C CA . GLN A 1 91 ? 0.130 -5.103 -9.545 1.00 93.38 91 GLN A CA 1
ATOM 697 C C . GLN A 1 91 ? -0.031 -3.762 -8.840 1.00 93.38 91 GLN A C 1
ATOM 699 O O . GLN A 1 91 ? -1.128 -3.223 -8.714 1.00 93.38 91 GLN A O 1
ATOM 704 N N . LEU A 1 92 ? 1.085 -3.241 -8.357 1.00 93.12 92 LEU A N 1
ATOM 705 C CA . LEU A 1 92 ? 1.219 -1.906 -7.812 1.00 93.12 9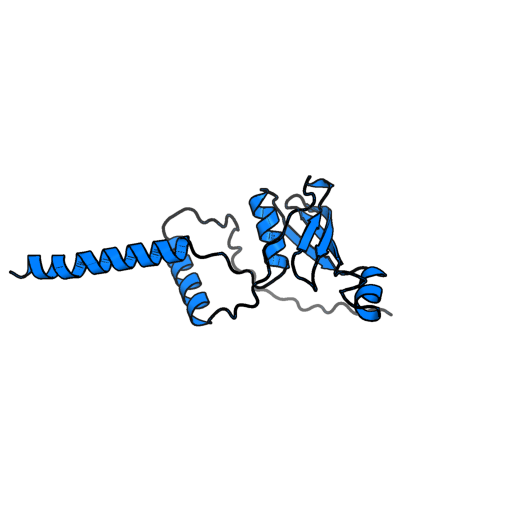2 LEU A CA 1
ATOM 706 C C . LEU A 1 92 ? 2.075 -1.094 -8.783 1.00 93.12 92 LEU A C 1
ATOM 708 O O . LEU A 1 92 ? 3.177 -1.528 -9.117 1.00 93.12 92 LEU A O 1
ATOM 712 N N . ALA A 1 93 ? 1.611 0.084 -9.187 1.00 91.38 93 ALA A N 1
ATOM 713 C CA . ALA A 1 93 ? 2.370 1.001 -10.033 1.00 91.38 93 ALA A CA 1
ATOM 714 C C . ALA A 1 93 ? 2.331 2.416 -9.453 1.00 91.38 93 ALA A C 1
ATOM 716 O O . ALA A 1 93 ? 1.258 2.921 -9.137 1.00 91.38 93 ALA A O 1
ATOM 717 N N . CYS A 1 94 ? 3.488 3.058 -9.310 1.00 90.56 94 CYS A N 1
ATOM 718 C CA . CYS A 1 94 ? 3.622 4.408 -8.763 1.00 90.56 94 CYS A CA 1
ATOM 719 C C . CYS A 1 94 ? 4.043 5.390 -9.851 1.00 90.56 94 CYS A C 1
ATOM 721 O O . CYS A 1 94 ? 4.969 5.103 -10.605 1.00 90.56 94 CYS A O 1
ATOM 723 N N . ARG A 1 95 ? 3.366 6.538 -9.946 1.00 86.75 95 ARG A N 1
ATOM 724 C CA . ARG A 1 95 ? 3.634 7.531 -11.000 1.00 86.75 95 ARG A CA 1
ATOM 725 C C . ARG A 1 95 ? 4.859 8.391 -10.719 1.00 86.75 95 ARG A C 1
ATOM 727 O O . ARG A 1 95 ? 5.572 8.737 -11.653 1.00 86.75 95 ARG A O 1
ATOM 734 N N . ASP A 1 96 ? 5.077 8.728 -9.457 1.00 83.12 96 ASP A N 1
ATOM 735 C CA . ASP A 1 96 ? 6.255 9.452 -8.982 1.00 83.12 96 ASP A CA 1
ATOM 736 C C . ASP A 1 96 ? 7.001 8.554 -7.989 1.00 83.12 96 ASP A C 1
ATOM 738 O O . ASP A 1 96 ? 6.432 7.577 -7.517 1.00 83.12 96 ASP A O 1
ATOM 742 N N . ASP A 1 97 ? 8.276 8.800 -7.708 1.00 82.25 97 ASP A N 1
ATOM 743 C CA . ASP A 1 97 ? 9.191 7.891 -7.005 1.00 82.25 97 ASP A CA 1
ATOM 744 C C . ASP A 1 97 ? 8.611 7.292 -5.701 1.00 82.25 97 ASP A C 1
ATOM 746 O O . ASP A 1 97 ? 8.731 7.845 -4.607 1.00 82.25 97 ASP A O 1
ATOM 750 N N . ARG A 1 98 ? 7.948 6.129 -5.828 1.00 83.25 98 ARG A N 1
ATOM 751 C CA . ARG A 1 98 ? 7.148 5.461 -4.781 1.00 83.25 98 ARG A CA 1
ATOM 752 C C . ARG A 1 98 ? 5.995 6.310 -4.223 1.00 83.25 98 ARG A C 1
ATOM 754 O O . ARG A 1 98 ? 5.506 6.023 -3.133 1.00 83.25 98 ARG A O 1
ATOM 761 N N . ARG A 1 99 ? 5.530 7.324 -4.940 1.00 85.06 99 ARG A N 1
ATOM 762 C CA . ARG A 1 99 ? 4.369 8.168 -4.629 1.00 85.06 99 ARG A CA 1
ATOM 763 C C . ARG A 1 99 ? 3.305 8.008 -5.709 1.00 85.06 99 ARG A C 1
ATOM 765 O O . ARG A 1 99 ? 3.572 7.437 -6.763 1.00 85.06 99 ARG A O 1
ATOM 772 N N . ASP A 1 100 ? 2.090 8.463 -5.416 1.00 87.50 100 ASP A N 1
ATOM 773 C CA . ASP A 1 100 ? 0.957 8.387 -6.348 1.00 87.50 100 ASP A CA 1
ATOM 774 C C . ASP A 1 100 ? 0.798 6.982 -6.945 1.00 87.50 100 ASP A C 1
ATOM 776 O O . ASP A 1 100 ? 0.925 6.757 -8.153 1.00 87.50 100 ASP A O 1
ATOM 780 N N . CYS A 1 101 ? 0.631 6.009 -6.048 1.00 90.44 101 CYS A N 1
ATOM 781 C CA . CYS A 1 101 ? 0.562 4.604 -6.415 1.00 90.44 101 CYS A CA 1
ATOM 782 C C . CYS A 1 101 ? -0.876 4.169 -6.660 1.00 90.44 101 CYS A C 1
ATOM 784 O O . CYS A 1 101 ? -1.771 4.515 -5.899 1.00 90.44 101 CYS A O 1
ATOM 786 N N . SER A 1 102 ? -1.063 3.338 -7.672 1.00 92.94 102 SER A N 1
ATOM 787 C CA . SER A 1 102 ? -2.322 2.688 -8.008 1.00 92.94 102 SER A CA 1
ATOM 788 C C . SER A 1 102 ? -2.187 1.179 -7.837 1.00 92.94 102 SER A C 1
ATOM 790 O O . SER A 1 102 ? -1.108 0.607 -8.028 1.00 92.94 102 SER A O 1
ATOM 792 N N . LEU A 1 103 ? -3.279 0.551 -7.408 1.00 94.12 103 LEU A N 1
ATOM 793 C CA . LEU A 1 103 ? -3.399 -0.887 -7.228 1.00 94.12 103 LEU A CA 1
ATOM 794 C C . LEU A 1 103 ? -4.347 -1.467 -8.277 1.00 94.12 103 LEU A C 1
ATOM 796 O O . LEU A 1 103 ? -5.512 -1.073 -8.369 1.00 94.12 103 LEU A O 1
ATOM 800 N N . ASP A 1 104 ? -3.860 -2.478 -8.981 1.00 94.19 104 ASP A N 1
ATOM 801 C CA . ASP A 1 104 ? -4.616 -3.290 -9.919 1.00 94.19 104 ASP A CA 1
ATOM 802 C C . ASP A 1 104 ? -4.724 -4.717 -9.389 1.00 94.19 104 ASP A C 1
ATOM 804 O O . ASP A 1 104 ? -3.728 -5.416 -9.228 1.00 94.19 104 ASP A O 1
ATOM 808 N N . VAL A 1 105 ? -5.943 -5.187 -9.137 1.00 94.31 105 VAL A N 1
ATOM 809 C CA . VAL A 1 105 ? -6.221 -6.588 -8.799 1.00 94.31 105 VAL A CA 1
ATOM 810 C C . VAL A 1 105 ? -7.383 -7.086 -9.663 1.00 94.31 105 VAL A C 1
ATOM 812 O O . VAL A 1 105 ? -8.539 -7.082 -9.222 1.00 94.31 105 VAL A O 1
ATOM 815 N N . PRO A 1 106 ? -7.108 -7.550 -10.897 1.00 92.06 106 PRO A N 1
ATOM 816 C CA . PRO A 1 106 ? -8.149 -7.853 -11.878 1.00 92.06 106 PRO A CA 1
ATOM 817 C C . PRO A 1 106 ? -9.179 -8.881 -11.399 1.00 92.06 106 PRO A C 1
ATOM 819 O O . PRO A 1 106 ? -10.374 -8.704 -11.623 1.00 92.06 106 PRO A O 1
ATOM 822 N N . ARG A 1 107 ? -8.747 -9.927 -10.678 1.00 91.00 107 ARG A N 1
ATOM 823 C CA . ARG A 1 107 ? -9.659 -10.963 -10.147 1.00 91.00 107 ARG A CA 1
ATOM 824 C C . ARG A 1 107 ? -10.636 -10.448 -9.089 1.00 91.00 107 ARG A C 1
ATOM 826 O O . ARG A 1 107 ? -11.656 -11.088 -8.870 1.00 91.00 107 ARG A O 1
ATOM 833 N N . LEU A 1 108 ? -10.327 -9.328 -8.438 1.00 89.50 108 LEU A N 1
ATOM 834 C CA . LEU A 1 108 ? -11.207 -8.680 -7.463 1.00 89.50 108 LEU A CA 1
ATOM 835 C C . LEU A 1 108 ? -11.999 -7.516 -8.081 1.00 89.50 108 LEU A C 1
ATOM 837 O O . LEU A 1 108 ? -12.692 -6.803 -7.362 1.00 89.50 108 LEU A O 1
ATOM 841 N N . GLY A 1 109 ? -11.878 -7.286 -9.396 1.00 90.00 109 GLY A N 1
ATOM 842 C CA . GLY A 1 109 ? -12.490 -6.136 -10.067 1.00 90.00 109 GLY A CA 1
ATOM 843 C C . GLY A 1 109 ? -11.887 -4.791 -9.649 1.00 90.00 109 GLY A C 1
ATOM 844 O O . GLY A 1 109 ? -12.515 -3.750 -9.832 1.00 90.00 109 GLY A O 1
ATOM 845 N N . ILE A 1 110 ? -10.687 -4.800 -9.065 1.00 89.44 110 ILE A N 1
ATOM 846 C CA . ILE A 1 110 ? -9.962 -3.591 -8.684 1.00 89.44 110 ILE A CA 1
ATOM 847 C C . ILE A 1 110 ? -9.075 -3.213 -9.866 1.00 89.44 110 ILE A C 1
ATOM 849 O O . ILE A 1 110 ? -8.203 -3.992 -10.247 1.00 89.44 110 ILE A O 1
ATOM 853 N N . GLN A 1 111 ? -9.323 -2.048 -10.457 1.00 91.6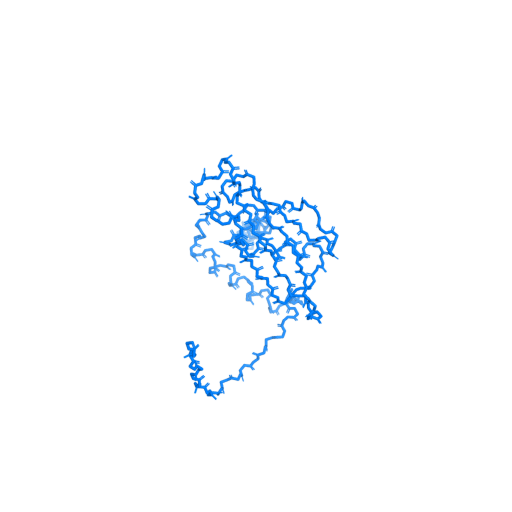2 111 GLN A N 1
ATOM 854 C CA . GLN A 1 111 ? -8.526 -1.508 -11.557 1.00 91.62 111 GLN A CA 1
ATOM 855 C C . GLN A 1 111 ? -8.227 -0.037 -11.280 1.00 91.62 111 GLN A C 1
ATOM 857 O O . GLN A 1 111 ? -9.150 0.713 -10.950 1.00 91.62 111 GLN A O 1
ATOM 862 N N . GLY A 1 112 ? -6.959 0.354 -11.386 1.00 86.19 112 GLY A N 1
ATOM 863 C CA . GLY A 1 112 ? -6.470 1.716 -11.210 1.00 86.19 112 GLY A CA 1
ATOM 864 C C . GLY A 1 112 ? -6.871 2.332 -9.874 1.00 86.19 112 GLY A C 1
ATOM 865 O O . GLY A 1 112 ? -7.232 3.504 -9.832 1.00 86.19 112 GLY A O 1
ATOM 866 N N . LEU A 1 113 ? -6.905 1.549 -8.790 1.00 90.12 113 LEU A N 1
ATOM 867 C CA . LEU A 1 113 ? -7.337 2.072 -7.499 1.00 90.12 113 LEU A CA 1
ATOM 868 C C . LEU A 1 113 ? -6.219 2.903 -6.880 1.00 90.12 113 LEU A C 1
ATOM 870 O O . LEU A 1 113 ? -5.228 2.343 -6.413 1.00 90.12 113 LEU A O 1
ATOM 874 N N . ASP A 1 114 ? -6.403 4.220 -6.847 1.00 89.69 114 ASP A N 1
ATOM 875 C CA . ASP A 1 114 ? -5.456 5.130 -6.212 1.00 89.69 114 ASP A CA 1
ATOM 876 C C . ASP A 1 114 ? -5.316 4.808 -4.721 1.00 89.69 114 ASP A C 1
ATOM 878 O O . ASP A 1 114 ? -6.284 4.792 -3.952 1.00 89.69 114 ASP A O 1
ATOM 882 N N . LEU A 1 115 ? -4.082 4.533 -4.313 1.00 87.31 115 LEU A N 1
ATOM 883 C CA . LEU A 1 115 ? -3.726 4.304 -2.927 1.00 87.31 115 LEU A CA 1
ATOM 884 C C . LEU A 1 115 ? -3.412 5.643 -2.262 1.00 87.31 115 LEU A C 1
ATOM 886 O O . LEU A 1 115 ? -2.697 6.465 -2.842 1.00 87.31 115 LEU A O 1
ATOM 890 N N . PRO A 1 116 ? -3.871 5.851 -1.017 1.00 83.81 116 PRO A N 1
ATOM 891 C CA . PRO A 1 116 ? -3.490 7.032 -0.263 1.00 83.81 116 PRO A CA 1
ATOM 892 C C . PRO A 1 116 ? -1.968 7.093 -0.097 1.00 83.81 116 PRO A C 1
ATOM 894 O O . PRO A 1 116 ? -1.284 6.068 0.011 1.00 83.81 116 PRO A O 1
ATOM 897 N N . GLU A 1 117 ? -1.431 8.310 -0.076 1.00 79.94 117 GLU A N 1
ATOM 898 C CA . GLU A 1 117 ? 0.004 8.513 0.077 1.00 79.94 117 GLU A CA 1
ATOM 899 C C . GLU A 1 117 ? 0.466 8.024 1.458 1.00 79.94 117 GLU A C 1
ATOM 901 O O . GLU A 1 117 ? -0.180 8.261 2.485 1.00 79.94 117 GLU A O 1
ATOM 906 N N . VAL A 1 118 ? 1.601 7.321 1.483 1.00 76.94 118 VAL A N 1
ATOM 907 C CA . VAL A 1 118 ? 2.239 6.924 2.739 1.00 76.94 118 VAL A CA 1
ATOM 908 C C . VAL A 1 118 ? 2.793 8.194 3.357 1.00 76.94 118 VAL A C 1
ATOM 910 O O . VAL A 1 118 ? 3.754 8.782 2.864 1.00 76.94 118 VAL A O 1
ATOM 913 N N . SER A 1 119 ? 2.155 8.652 4.426 1.00 66.50 119 SER A N 1
ATOM 914 C CA . SER A 1 119 ? 2.570 9.873 5.085 1.00 66.50 119 SER A CA 1
ATOM 915 C C . SER A 1 119 ? 3.894 9.621 5.807 1.00 66.50 119 SER A C 1
ATOM 917 O O . SER A 1 119 ? 3.914 8.945 6.830 1.00 66.50 119 SER A O 1
ATOM 919 N N . GLU A 1 120 ? 4.984 10.257 5.371 1.00 58.44 120 GLU A N 1
ATOM 920 C CA . GLU A 1 120 ? 6.240 10.345 6.146 1.00 58.44 120 GLU A CA 1
ATOM 921 C C . GLU A 1 120 ? 6.085 11.174 7.439 1.00 58.44 120 GLU A C 1
ATOM 923 O O . GLU A 1 120 ? 7.054 11.477 8.141 1.00 58.44 120 GLU A O 1
ATOM 928 N N . ARG A 1 121 ? 4.852 11.579 7.776 1.00 52.94 121 ARG A N 1
ATOM 929 C CA . ARG A 1 121 ? 4.539 12.371 8.958 1.00 52.94 121 ARG A CA 1
ATOM 930 C C . ARG A 1 121 ? 4.898 11.552 10.187 1.00 52.94 121 ARG A C 1
ATOM 932 O O . ARG A 1 121 ? 4.149 10.676 10.605 1.00 52.94 121 ARG A O 1
ATOM 939 N N . ARG A 1 122 ? 6.058 11.878 10.761 1.00 50.69 122 ARG A N 1
ATOM 940 C CA . ARG A 1 122 ? 6.550 11.391 12.049 1.00 50.69 122 ARG A CA 1
ATOM 941 C C . ARG A 1 122 ? 5.390 11.388 13.038 1.00 50.69 122 ARG A C 1
ATOM 943 O O . ARG A 1 122 ? 4.980 12.445 13.512 1.00 50.69 122 ARG A O 1
ATOM 950 N N . SER A 1 123 ? 4.835 10.210 13.308 1.00 59.75 123 SER A N 1
ATOM 951 C CA . SER A 1 123 ? 3.824 10.018 14.337 1.00 59.75 123 SER A CA 1
ATOM 952 C C . SER A 1 123 ? 4.448 10.472 15.650 1.00 59.75 123 SER A C 1
ATOM 954 O O . SER A 1 123 ? 5.473 9.928 16.069 1.00 59.75 123 SER A O 1
ATOM 956 N N . TRP A 1 124 ? 3.899 11.512 16.276 1.00 63.56 124 TRP A N 1
ATOM 957 C CA . TRP A 1 124 ? 4.424 11.945 17.565 1.00 63.56 124 TRP A CA 1
ATOM 958 C C . TRP A 1 124 ? 4.132 10.824 18.574 1.00 63.56 124 TRP A C 1
ATOM 960 O O . TRP A 1 124 ? 2.972 10.427 18.689 1.00 63.56 124 TRP A O 1
ATOM 970 N N . PRO A 1 125 ? 5.134 10.295 19.299 1.00 68.94 125 PRO A N 1
ATOM 971 C CA . PRO A 1 125 ? 4.967 9.097 20.131 1.00 68.94 125 PRO A CA 1
ATOM 972 C C . PRO A 1 125 ? 3.825 9.200 21.152 1.00 68.94 125 PRO A C 1
ATOM 974 O O . PRO A 1 125 ? 3.154 8.215 21.450 1.00 68.94 125 PRO A O 1
ATOM 977 N N . TRP A 1 126 ? 3.564 10.411 21.655 1.00 77.25 126 TRP A N 1
ATOM 978 C CA . TRP A 1 126 ? 2.488 10.676 22.612 1.00 77.25 126 TRP A CA 1
ATOM 979 C C . TRP A 1 126 ? 1.084 10.504 22.016 1.00 77.25 126 TRP A C 1
ATOM 981 O O . TRP A 1 126 ? 0.148 10.171 22.738 1.00 77.25 126 TRP A O 1
ATOM 991 N N . LEU A 1 127 ? 0.933 10.697 20.705 1.00 70.12 127 LEU A N 1
ATOM 992 C CA . LEU A 1 127 ? -0.344 10.553 20.014 1.00 70.12 127 LEU A CA 1
ATOM 993 C C . LEU A 1 127 ? -0.725 9.083 19.833 1.00 70.12 127 LEU A C 1
ATOM 995 O O . LEU A 1 127 ? -1.864 8.723 20.110 1.00 70.12 127 LEU A O 1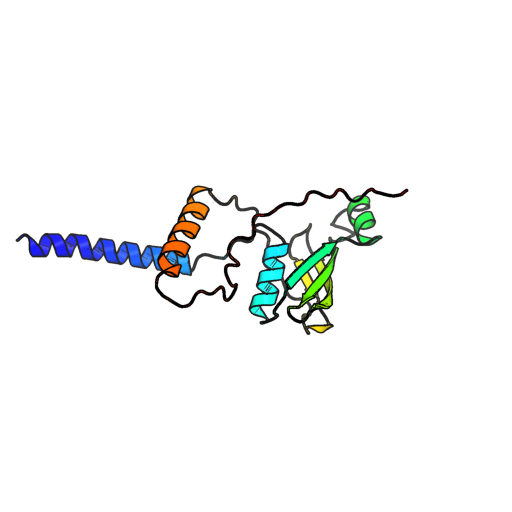
ATOM 999 N N . GLY A 1 128 ? 0.240 8.229 19.476 1.00 68.50 128 GLY A N 1
ATOM 1000 C CA . GLY A 1 128 ? 0.022 6.778 19.428 1.00 68.50 128 GLY A CA 1
ATOM 1001 C C . GLY A 1 128 ? -0.333 6.200 20.803 1.00 68.50 128 GLY A C 1
ATOM 1002 O O . GLY A 1 128 ? -1.192 5.329 20.912 1.00 68.50 128 GLY A O 1
ATOM 1003 N N . TRP A 1 129 ? 0.258 6.739 21.878 1.00 76.62 129 TRP A N 1
ATOM 1004 C CA . TRP A 1 129 ? -0.139 6.395 23.247 1.00 76.62 129 TRP A CA 1
ATOM 1005 C C . TRP A 1 129 ? -1.593 6.795 23.554 1.00 76.62 129 TRP A C 1
ATOM 1007 O O . TRP A 1 129 ? -2.325 6.017 24.165 1.00 76.62 129 TRP A O 1
ATOM 1017 N N . LEU A 1 130 ? -2.030 7.981 23.118 1.00 75.31 130 LEU A N 1
ATOM 1018 C CA . LEU A 1 130 ? -3.389 8.477 23.354 1.00 75.31 130 LEU A CA 1
ATOM 1019 C C . LEU A 1 130 ? -4.440 7.654 22.594 1.00 75.31 130 LEU A C 1
ATOM 1021 O O . LEU A 1 130 ? -5.463 7.289 23.169 1.00 75.31 130 LEU A O 1
ATOM 1025 N N . GLU A 1 131 ? -4.170 7.324 21.330 1.00 72.06 131 GLU A N 1
ATOM 1026 C CA . GLU A 1 131 ? -5.037 6.477 20.501 1.00 72.06 131 GLU A CA 1
ATOM 1027 C C . GLU A 1 131 ? -5.191 5.073 21.103 1.00 72.06 131 GLU A C 1
ATOM 1029 O O . GLU A 1 131 ? -6.312 4.577 21.214 1.00 72.06 131 GLU A O 1
ATOM 1034 N N . ALA A 1 132 ? -4.101 4.475 21.601 1.00 69.75 132 ALA A N 1
ATOM 1035 C CA . ALA A 1 132 ? -4.152 3.191 22.300 1.00 69.75 132 ALA A CA 1
ATOM 1036 C C . ALA A 1 132 ? -5.016 3.251 23.574 1.00 69.75 132 ALA A C 1
ATOM 1038 O O . ALA A 1 132 ? -5.838 2.369 23.815 1.00 69.75 132 ALA A O 1
ATOM 1039 N N . ARG A 1 133 ? -4.888 4.321 24.373 1.00 78.94 133 ARG A N 1
ATOM 1040 C CA . ARG A 1 133 ? -5.692 4.504 25.595 1.00 78.94 133 ARG A CA 1
ATOM 1041 C C . ARG A 1 133 ? -7.164 4.764 25.307 1.00 78.94 133 ARG A C 1
ATOM 1043 O O . ARG A 1 133 ? -8.015 4.281 26.048 1.00 78.94 133 ARG A O 1
ATOM 1050 N N . LEU A 1 134 ? -7.474 5.506 24.248 1.00 73.31 134 LEU A N 1
ATOM 1051 C CA . LEU A 1 134 ? -8.852 5.705 23.809 1.00 73.31 134 LEU A CA 1
ATOM 1052 C C . LEU A 1 134 ? -9.458 4.382 23.331 1.00 73.31 134 LEU A C 1
ATOM 1054 O O . LEU A 1 134 ? -10.552 4.042 23.769 1.00 73.31 134 LEU A O 1
ATOM 1058 N N . ALA A 1 135 ? -8.750 3.606 22.507 1.00 67.38 135 ALA A N 1
ATOM 1059 C CA . ALA A 1 135 ? -9.222 2.301 22.045 1.00 67.38 135 ALA A CA 1
ATOM 1060 C C . ALA A 1 135 ? -9.532 1.338 23.209 1.00 67.38 135 ALA A C 1
ATOM 1062 O O . ALA A 1 135 ? -10.570 0.680 23.184 1.00 67.38 135 ALA A O 1
ATOM 1063 N N . ASP A 1 136 ? -8.700 1.319 24.255 1.00 72.50 136 ASP A N 1
ATOM 1064 C CA . ASP A 1 136 ? -8.954 0.541 25.478 1.00 72.50 136 ASP A CA 1
ATOM 1065 C C . ASP A 1 136 ? -10.238 0.983 26.204 1.00 72.50 136 ASP A C 1
ATOM 1067 O O . ASP A 1 136 ? -11.002 0.150 26.692 1.00 72.50 136 ASP A O 1
ATOM 1071 N N . LEU A 1 137 ? -10.502 2.293 26.265 1.00 64.25 137 LEU A N 1
ATOM 1072 C CA . LEU A 1 137 ? -11.698 2.835 26.914 1.00 64.25 137 LEU A CA 1
ATOM 1073 C C . LEU A 1 137 ? -12.973 2.499 26.126 1.00 64.25 137 LEU A C 1
ATOM 1075 O O . LEU A 1 137 ? -13.962 2.067 26.717 1.00 64.25 137 LEU A O 1
ATOM 1079 N N . TRP A 1 138 ? -12.951 2.630 24.798 1.00 54.97 138 TRP A N 1
ATOM 1080 C CA . TRP A 1 138 ? -14.095 2.312 23.932 1.00 54.97 138 TRP A CA 1
ATOM 1081 C C . TRP A 1 138 ? -14.319 0.804 23.755 1.00 54.97 138 TRP A C 1
ATOM 1083 O O . TRP A 1 138 ? -15.463 0.368 23.627 1.00 54.97 138 TRP A O 1
ATOM 1093 N N . GLY A 1 139 ? -13.262 -0.010 23.837 1.00 49.59 139 GLY A N 1
ATOM 1094 C CA . GLY A 1 139 ? -13.344 -1.474 23.828 1.00 49.59 139 GLY A CA 1
ATOM 1095 C C . GLY A 1 139 ? -14.108 -2.069 25.017 1.00 49.59 139 GLY A C 1
ATOM 1096 O O . GLY A 1 139 ? -14.455 -3.247 24.987 1.00 49.59 139 GLY A O 1
ATOM 1097 N N . SER A 1 140 ? -14.411 -1.264 26.042 1.00 51.16 140 SER A N 1
ATOM 1098 C CA . SER A 1 140 ? -15.208 -1.678 27.200 1.00 51.16 140 SER A CA 1
ATOM 1099 C C . SER A 1 140 ? -16.719 -1.407 27.074 1.00 51.16 140 SER A C 1
ATOM 1101 O O . SER A 1 140 ? -17.470 -1.859 27.937 1.00 51.16 140 SER A O 1
ATOM 1103 N N . ALA A 1 141 ? -17.191 -0.723 26.013 1.00 43.66 141 ALA A N 1
ATOM 1104 C CA . ALA A 1 141 ? -18.572 -0.213 25.937 1.00 43.66 141 ALA A CA 1
ATOM 1105 C C . ALA A 1 141 ? -19.371 -0.480 24.632 1.00 43.66 141 ALA A C 1
ATOM 1107 O O . ALA A 1 141 ? -20.498 -0.004 24.519 1.00 43.66 141 ALA A O 1
ATOM 1108 N N . GLY A 1 142 ? -18.879 -1.245 23.650 1.00 36.84 142 GLY A N 1
ATOM 1109 C CA . GLY A 1 142 ? -19.648 -1.542 22.423 1.00 36.84 142 GLY A CA 1
ATOM 1110 C C . GLY A 1 142 ? -18.907 -2.462 21.448 1.00 36.84 142 GLY A C 1
ATOM 1111 O O . GLY A 1 142 ? -17.701 -2.640 21.614 1.00 36.84 142 GLY A O 1
ATOM 1112 N N . PRO A 1 143 ? -19.598 -3.091 20.471 1.00 41.66 143 PRO A N 1
ATOM 1113 C CA . PRO A 1 143 ? -19.063 -4.218 19.711 1.00 41.66 143 PRO A CA 1
ATOM 1114 C C . PRO A 1 143 ? -17.836 -3.762 18.925 1.00 41.66 143 PRO A C 1
ATOM 1116 O O . PRO A 1 143 ? -17.902 -2.830 18.125 1.00 41.66 143 PRO A O 1
ATOM 1119 N N . GLY A 1 144 ? -16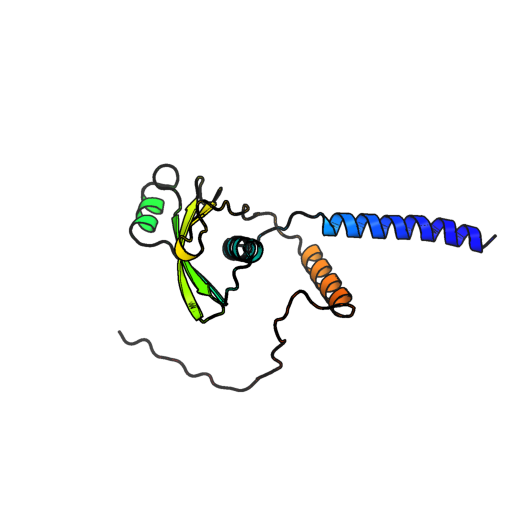.697 -4.387 19.217 1.00 38.59 144 GLY A N 1
ATOM 1120 C CA . GLY A 1 144 ? -15.420 -3.991 18.648 1.00 38.59 144 GLY A CA 1
ATOM 1121 C C . GLY A 1 144 ? -15.425 -4.075 17.115 1.00 38.59 144 GLY A C 1
ATOM 1122 O O . GLY A 1 144 ? -16.018 -4.997 16.557 1.00 38.59 144 GLY A O 1
ATOM 1123 N N . PRO A 1 145 ? -14.692 -3.188 16.420 1.00 40.62 145 PRO A N 1
ATOM 1124 C CA . PRO A 1 145 ? -14.428 -3.323 14.984 1.00 40.62 145 PRO A CA 1
ATOM 1125 C C . PRO A 1 145 ? -13.482 -4.496 14.668 1.00 40.62 145 PRO A C 1
ATOM 1127 O O . PRO A 1 145 ? -13.187 -4.772 13.512 1.00 40.62 145 PRO A O 1
ATOM 1130 N N . ASN A 1 146 ? -13.027 -5.214 15.696 1.00 45.16 146 ASN A N 1
ATOM 1131 C CA . ASN A 1 146 ? -12.202 -6.399 15.581 1.00 45.16 146 ASN A CA 1
ATOM 1132 C C . ASN A 1 146 ? -13.013 -7.617 16.022 1.00 45.16 146 ASN A C 1
ATOM 1134 O O . ASN A 1 146 ? -12.922 -8.058 17.166 1.00 45.16 146 ASN A O 1
ATOM 1138 N N . GLY A 1 147 ? -13.717 -8.232 15.072 1.00 38.00 147 GLY A N 1
ATOM 1139 C CA . GLY A 1 147 ? -14.071 -9.655 15.122 1.00 38.00 147 GLY A CA 1
ATOM 1140 C C . GLY A 1 147 ? -12.838 -10.569 15.035 1.00 38.00 147 GLY A C 1
ATOM 1141 O O . GLY A 1 147 ? -12.906 -11.652 14.466 1.00 38.00 147 GLY A O 1
ATOM 1142 N N . VAL A 1 148 ? -11.695 -10.130 15.567 1.00 39.50 148 VAL A N 1
ATOM 1143 C CA . VAL A 1 148 ? -10.494 -10.938 15.722 1.00 39.50 148 VAL A CA 1
ATOM 1144 C C . VAL A 1 148 ? -10.518 -11.421 17.156 1.00 39.50 148 VAL A C 1
ATOM 1146 O O . VAL A 1 148 ? -10.212 -10.684 18.095 1.00 39.50 148 VAL A O 1
ATOM 1149 N N . LEU A 1 149 ? -10.940 -12.674 17.309 1.00 37.00 149 LEU A N 1
ATOM 1150 C CA . LEU A 1 149 ? -10.768 -13.436 18.531 1.00 37.00 149 LEU A CA 1
ATOM 1151 C C . LEU A 1 149 ? -9.341 -13.220 19.038 1.00 37.00 149 LEU A C 1
ATOM 1153 O O . LEU A 1 149 ? -8.361 -13.617 18.406 1.00 37.00 149 LEU A O 1
ATOM 1157 N N . ARG A 1 150 ? -9.254 -12.574 20.200 1.00 38.25 150 ARG A N 1
ATOM 1158 C CA . ARG A 1 150 ? -8.085 -12.556 21.068 1.00 38.25 150 ARG A CA 1
ATOM 1159 C C . ARG A 1 150 ? -7.798 -14.012 21.430 1.00 38.25 150 ARG A C 1
ATOM 1161 O O . ARG A 1 150 ? -8.341 -14.523 22.404 1.00 38.25 150 ARG A O 1
ATOM 1168 N N . MET A 1 151 ? -7.008 -14.698 20.604 1.00 31.34 151 MET A N 1
ATOM 1169 C CA . MET A 1 151 ? -6.480 -16.017 20.927 1.00 31.34 151 MET A CA 1
ATOM 1170 C C . MET A 1 151 ? -5.537 -15.828 22.108 1.00 31.34 151 MET A C 1
ATOM 1172 O O . MET A 1 151 ? -4.392 -15.389 21.985 1.00 31.34 151 MET A O 1
ATOM 1176 N N . GLU A 1 152 ? -6.085 -16.084 23.288 1.00 35.38 152 GLU A N 1
ATOM 1177 C CA . GLU A 1 152 ? -5.315 -16.288 24.488 1.00 35.38 152 GLU A CA 1
ATOM 1178 C C . GLU A 1 152 ? -4.238 -17.348 24.229 1.00 35.38 152 GLU A C 1
ATOM 1180 O O . GLU A 1 152 ? -4.509 -18.478 23.837 1.00 35.38 152 GLU A O 1
ATOM 1185 N N . ARG A 1 153 ? -2.996 -16.956 24.508 1.00 40.88 153 ARG A N 1
ATOM 1186 C CA . ARG A 1 153 ? -2.125 -17.712 25.407 1.00 40.88 153 ARG A CA 1
ATOM 1187 C C . ARG A 1 153 ? -1.937 -19.200 25.047 1.00 40.88 153 ARG A C 1
ATOM 1189 O O . ARG A 1 153 ? -2.365 -20.079 25.780 1.00 40.88 153 ARG A O 1
ATOM 1196 N N . PHE A 1 154 ? -1.092 -19.469 24.054 1.00 35.34 154 PHE A N 1
ATOM 1197 C CA . PHE A 1 154 ? -0.229 -20.656 24.089 1.00 35.34 154 PHE A CA 1
ATOM 1198 C C . PHE A 1 154 ? 1.240 -20.234 24.127 1.00 35.34 154 PHE A C 1
ATOM 1200 O O . PHE A 1 154 ? 1.933 -20.116 23.123 1.00 35.34 154 PHE A O 1
ATOM 1207 N N . ARG A 1 155 ? 1.720 -20.009 25.355 1.00 37.28 155 ARG A N 1
ATOM 1208 C CA . ARG A 1 155 ? 3.105 -20.324 25.711 1.00 37.28 155 ARG A CA 1
ATOM 1209 C C . ARG A 1 155 ? 3.201 -21.848 25.744 1.00 37.28 155 ARG A C 1
ATOM 1211 O O . ARG A 1 155 ? 2.605 -22.453 26.630 1.00 37.28 155 ARG A O 1
ATOM 1218 N N . SER A 1 156 ? 3.969 -22.442 24.840 1.00 33.62 156 SER A N 1
ATOM 1219 C CA . SER A 1 156 ? 4.914 -23.518 25.167 1.00 33.62 156 SER A CA 1
ATOM 1220 C C . SER A 1 156 ? 5.743 -23.897 23.943 1.00 33.62 156 SER A C 1
ATOM 1222 O O . SER A 1 156 ? 5.211 -24.333 22.934 1.00 33.62 156 SER A O 1
ATOM 1224 N N . ALA A 1 157 ? 7.048 -23.665 24.089 1.00 35.41 157 ALA A N 1
ATOM 1225 C CA . ALA A 1 157 ? 8.167 -24.470 23.608 1.00 35.41 157 ALA A CA 1
ATOM 1226 C C . ALA A 1 157 ? 8.030 -25.212 22.263 1.00 35.41 157 ALA A C 1
ATOM 1228 O O . ALA A 1 157 ? 7.397 -26.256 22.192 1.00 35.41 157 ALA A O 1
ATOM 1229 N N . ALA A 1 158 ? 8.796 -24.769 21.263 1.00 31.75 158 ALA A N 1
ATOM 1230 C CA . ALA A 1 158 ? 9.890 -25.569 20.701 1.00 31.75 158 ALA A CA 1
ATOM 1231 C C . ALA A 1 158 ? 10.659 -24.736 19.665 1.00 31.75 158 ALA A C 1
ATOM 1233 O O . ALA A 1 158 ? 10.177 -24.454 18.571 1.00 31.75 158 ALA A O 1
ATOM 1234 N N . PHE A 1 159 ? 11.881 -24.351 20.028 1.00 37.31 159 PHE A N 1
ATOM 1235 C CA . PHE A 1 159 ? 12.931 -24.074 19.058 1.00 37.31 159 PHE A CA 1
ATOM 1236 C C . PHE A 1 159 ? 13.210 -25.375 18.296 1.00 37.31 159 PHE A C 1
ATOM 1238 O O . PHE A 1 159 ? 13.609 -26.362 18.908 1.00 37.31 159 PHE A O 1
ATOM 1245 N N . ALA A 1 160 ? 13.042 -25.366 16.979 1.00 32.44 160 ALA A N 1
ATOM 1246 C CA . ALA A 1 160 ? 13.704 -26.316 16.098 1.00 32.44 160 ALA A CA 1
ATOM 1247 C C . ALA A 1 160 ? 14.125 -25.572 14.829 1.00 32.44 160 ALA A C 1
ATOM 1249 O O . ALA A 1 160 ? 13.321 -25.224 13.969 1.00 32.44 160 ALA A O 1
ATOM 1250 N N . SER A 1 161 ? 15.417 -25.277 14.792 1.00 37.06 161 SER A N 1
ATOM 1251 C CA . SER A 1 161 ? 16.200 -24.850 13.641 1.00 37.06 161 SER A CA 1
ATOM 1252 C C . SER A 1 161 ? 15.948 -25.741 12.422 1.00 37.06 161 SER A C 1
ATOM 1254 O O . SER A 1 161 ? 16.196 -26.945 12.487 1.00 37.06 161 SER A O 1
ATOM 1256 N N . VAL A 1 162 ? 15.529 -25.151 11.302 1.00 34.34 162 VAL A N 1
ATOM 1257 C CA . VAL A 1 162 ? 15.563 -25.805 9.986 1.00 34.34 162 VAL A CA 1
ATOM 1258 C C . VAL A 1 162 ? 16.889 -25.429 9.312 1.00 34.34 162 VAL A C 1
ATOM 1260 O O . VAL A 1 162 ? 17.158 -24.234 9.167 1.00 34.34 162 VAL A O 1
ATOM 1263 N N . PRO A 1 163 ? 17.743 -26.397 8.937 1.00 37.56 163 PRO A N 1
ATOM 1264 C CA . PRO A 1 163 ? 18.986 -26.110 8.242 1.00 37.56 163 PRO A CA 1
ATOM 1265 C C . PRO A 1 163 ? 18.723 -25.795 6.766 1.00 37.56 163 PRO A C 1
ATOM 1267 O O . PRO A 1 163 ? 17.961 -26.477 6.083 1.00 37.56 163 PRO A O 1
ATOM 1270 N N . VAL A 1 164 ? 19.411 -24.761 6.289 1.00 33.69 164 VAL A N 1
ATOM 1271 C CA . VAL A 1 164 ? 19.653 -24.485 4.873 1.00 33.69 164 VAL A CA 1
ATOM 1272 C C . VAL A 1 164 ? 20.458 -25.654 4.303 1.00 33.69 164 VAL A C 1
ATOM 1274 O O . VAL A 1 164 ? 21.535 -25.958 4.817 1.00 33.69 164 VAL A O 1
ATOM 1277 N N . GLN A 1 165 ? 19.949 -26.309 3.260 1.00 36.19 165 GLN A N 1
ATOM 1278 C CA . GLN A 1 165 ? 20.773 -27.142 2.388 1.00 36.19 165 GLN A CA 1
ATOM 1279 C C . GLN A 1 165 ? 21.051 -26.386 1.089 1.00 36.19 165 GLN A C 1
ATOM 1281 O O . GLN A 1 165 ? 20.164 -25.735 0.539 1.00 36.19 165 GLN A O 1
ATOM 1286 N N . ILE A 1 166 ? 22.332 -26.438 0.726 1.00 43.66 166 ILE A N 1
ATOM 1287 C CA . ILE A 1 166 ? 23.025 -25.813 -0.405 1.00 43.66 166 ILE A CA 1
ATOM 1288 C C . ILE A 1 166 ? 22.571 -26.449 -1.717 1.00 43.66 166 ILE A C 1
ATOM 1290 O O . ILE A 1 166 ? 22.429 -27.694 -1.724 1.00 43.66 166 ILE A O 1
#

Foldseek 3Di:
DVVVVVCVVVVVVVVVVVVVVVCVVPPPDAAQDPLVLVVVLCVVLVFAFDDKDKDADPPLVVCCVVVHCVVRNDKIKMWTQGPVRDIFIWMWTANGRQFQIFIGGVVSVGDRHTTDGNDPPPDDPVVVVVVVVVLVVVVVPDDDPDPPPPPDDDDDDDDDDDDDDD

Radius of gyration: 22.94 Å; chains: 1; bounding box: 48×58×61 Å